Protein AF-A0A0K2RUE6-F1 (afdb_monomer)

Structure (mmCIF, N/CA/C/O backbone):
data_AF-A0A0K2RUE6-F1
#
_entry.id   AF-A0A0K2RUE6-F1
#
loop_
_atom_site.group_PDB
_atom_site.id
_atom_site.type_symbol
_atom_site.label_atom_id
_atom_site.label_alt_id
_atom_site.label_comp_id
_atom_site.label_asym_id
_atom_site.label_entity_id
_atom_site.label_seq_id
_atom_site.pdbx_PDB_ins_code
_atom_site.Cartn_x
_atom_site.Cartn_y
_atom_site.Cartn_z
_atom_site.occupancy
_atom_site.B_iso_or_equiv
_atom_site.auth_seq_id
_atom_site.auth_comp_id
_atom_site.auth_asym_id
_atom_site.auth_atom_id
_atom_site.pdbx_PDB_model_num
ATOM 1 N N . MET A 1 1 ? -2.591 5.114 -2.515 1.00 93.62 1 MET A N 1
ATOM 2 C CA . MET A 1 1 ? -3.153 4.273 -3.596 1.00 93.62 1 MET A CA 1
ATOM 3 C C . MET A 1 1 ? -4.415 4.872 -4.223 1.00 93.62 1 MET A C 1
ATOM 5 O O . MET A 1 1 ? -4.560 4.757 -5.429 1.00 93.62 1 MET A O 1
ATOM 9 N N . ALA A 1 2 ? -5.260 5.590 -3.466 1.00 94.81 2 ALA A N 1
ATOM 10 C CA . ALA A 1 2 ? -6.511 6.195 -3.958 1.00 94.81 2 ALA A CA 1
ATOM 11 C C . ALA A 1 2 ? -6.401 7.084 -5.219 1.00 94.81 2 ALA A C 1
ATOM 13 O O . ALA A 1 2 ? -7.353 7.173 -5.981 1.00 94.81 2 ALA A O 1
ATOM 14 N N . LEU A 1 3 ? -5.246 7.714 -5.467 1.00 96.38 3 LEU A N 1
ATOM 15 C CA . LEU A 1 3 ? -5.009 8.535 -6.666 1.00 96.38 3 LEU A CA 1
ATOM 16 C C . LEU A 1 3 ? -4.593 7.721 -7.907 1.00 96.38 3 LEU A C 1
ATOM 18 O O . LEU A 1 3 ? -4.331 8.295 -8.957 1.00 96.38 3 LEU A O 1
ATOM 22 N N . GLY A 1 4 ? -4.479 6.396 -7.789 1.00 97.12 4 GLY A N 1
ATOM 23 C CA . GLY A 1 4 ? -4.103 5.520 -8.897 1.00 97.12 4 GLY A CA 1
ATOM 24 C C . GLY A 1 4 ? -2.626 5.568 -9.287 1.00 97.12 4 GLY A C 1
ATOM 25 O O . GLY A 1 4 ? -2.264 5.015 -10.319 1.00 97.12 4 GLY A O 1
ATOM 26 N N . THR A 1 5 ? -1.744 6.186 -8.503 1.00 97.81 5 THR A N 1
ATOM 27 C CA . THR A 1 5 ? -0.295 6.077 -8.735 1.00 97.81 5 THR A CA 1
ATOM 28 C C . THR A 1 5 ? 0.185 4.667 -8.369 1.00 97.81 5 THR A C 1
ATOM 30 O O . THR A 1 5 ? -0.028 4.264 -7.220 1.00 97.81 5 THR A O 1
ATOM 33 N N . PRO A 1 6 ? 0.835 3.921 -9.287 1.00 97.81 6 PRO A N 1
ATOM 34 C CA . PRO A 1 6 ? 1.452 2.637 -8.972 1.00 97.81 6 PRO A CA 1
ATOM 35 C C . PRO A 1 6 ? 2.441 2.747 -7.813 1.00 97.81 6 PRO A C 1
ATOM 37 O O . PRO A 1 6 ? 3.151 3.743 -7.673 1.00 97.81 6 PRO A O 1
ATOM 40 N N . VAL A 1 7 ? 2.496 1.703 -6.991 1.00 98.06 7 VAL A N 1
ATOM 41 C CA . VAL A 1 7 ? 3.347 1.656 -5.800 1.00 98.06 7 VAL A CA 1
ATOM 42 C C . VAL A 1 7 ? 4.350 0.520 -5.940 1.00 98.06 7 VAL A C 1
ATOM 44 O O . VAL A 1 7 ? 3.995 -0.596 -6.327 1.00 98.06 7 VAL A O 1
ATOM 47 N N . ILE A 1 8 ? 5.599 0.816 -5.591 1.00 98.38 8 ILE A N 1
ATOM 48 C CA . ILE A 1 8 ? 6.642 -0.171 -5.324 1.00 98.38 8 ILE A CA 1
ATOM 49 C C . ILE A 1 8 ? 6.915 -0.105 -3.825 1.00 98.38 8 ILE A C 1
ATOM 51 O O . ILE A 1 8 ? 7.106 0.986 -3.288 1.00 98.38 8 ILE A O 1
ATOM 55 N N . ALA A 1 9 ? 6.899 -1.248 -3.149 1.00 98.19 9 ALA A N 1
ATOM 56 C CA . ALA A 1 9 ? 7.105 -1.320 -1.709 1.00 98.19 9 ALA A CA 1
ATOM 57 C C . ALA A 1 9 ? 8.048 -2.463 -1.343 1.00 98.19 9 ALA A C 1
A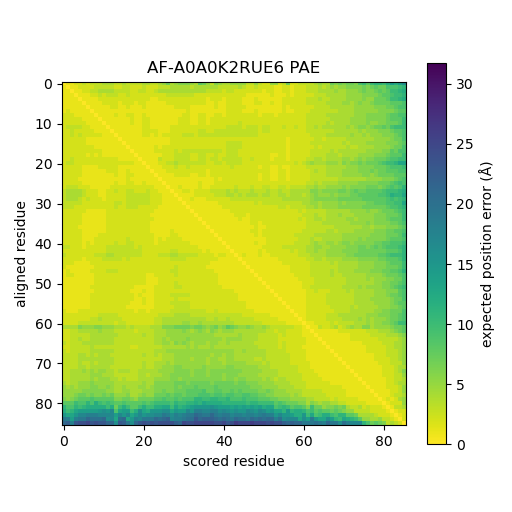TOM 59 O O . ALA A 1 9 ? 8.217 -3.423 -2.094 1.00 98.19 9 ALA A O 1
ATOM 60 N N . SER A 1 10 ? 8.632 -2.367 -0.154 1.00 98.31 10 SER A N 1
ATOM 61 C CA . SER A 1 10 ? 9.402 -3.455 0.433 1.00 98.31 10 SER A CA 1
ATOM 62 C C . SER A 1 10 ? 8.543 -4.708 0.605 1.00 98.31 10 SER A C 1
ATOM 64 O O . SER A 1 10 ? 7.363 -4.633 0.948 1.00 98.31 10 SER A O 1
ATOM 66 N N . ASP A 1 11 ? 9.140 -5.873 0.410 1.00 98.19 11 ASP A N 1
ATOM 67 C CA . ASP A 1 11 ? 8.477 -7.150 0.624 1.00 98.19 11 ASP A CA 1
ATOM 68 C C . ASP A 1 11 ? 8.403 -7.491 2.123 1.00 98.19 11 ASP A C 1
ATOM 70 O O . ASP A 1 11 ? 9.237 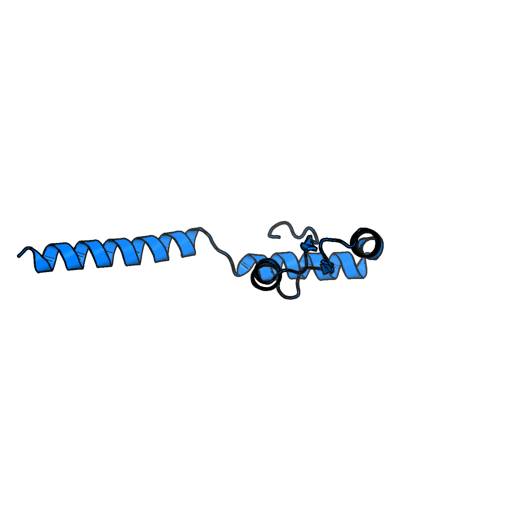-8.211 2.669 1.00 98.19 11 ASP A O 1
ATOM 74 N N . THR A 1 12 ? 7.417 -6.916 2.815 1.00 97.94 12 THR A N 1
ATOM 75 C CA . THR A 1 12 ? 7.145 -7.168 4.236 1.00 97.94 12 THR A CA 1
ATOM 76 C C . THR A 1 12 ? 5.686 -7.580 4.447 1.00 97.94 12 THR A C 1
ATOM 78 O O . THR A 1 12 ? 4.820 -7.202 3.648 1.00 97.94 12 THR A O 1
ATOM 81 N N . PRO A 1 13 ? 5.362 -8.315 5.531 1.00 97.69 13 PRO A N 1
ATOM 82 C CA . PRO A 1 13 ? 3.996 -8.779 5.778 1.00 97.69 13 PRO A CA 1
ATOM 83 C C . PRO A 1 13 ? 2.947 -7.659 5.763 1.00 97.69 13 PRO A C 1
ATOM 85 O O . PRO A 1 13 ? 1.920 -7.798 5.104 1.00 97.69 13 PRO A O 1
ATOM 88 N N . ILE A 1 14 ? 3.232 -6.517 6.400 1.00 97.38 14 ILE A N 1
ATOM 89 C CA . ILE A 1 14 ? 2.291 -5.389 6.462 1.00 97.38 14 ILE A CA 1
ATOM 90 C C . ILE A 1 14 ? 2.016 -4.777 5.083 1.00 97.38 14 ILE A C 1
ATOM 92 O O . ILE A 1 14 ? 0.885 -4.411 4.776 1.00 97.38 14 ILE A O 1
ATOM 96 N N . PHE A 1 15 ? 3.020 -4.697 4.206 1.00 97.44 15 PHE A N 1
ATOM 97 C CA . PHE A 1 15 ? 2.808 -4.165 2.862 1.00 97.44 15 PHE A CA 1
ATOM 98 C C . PHE A 1 15 ? 2.090 -5.155 1.953 1.00 97.44 15 PHE A C 1
ATOM 100 O O . PHE A 1 15 ? 1.350 -4.717 1.070 1.00 97.44 15 PHE A O 1
ATOM 107 N N . ARG A 1 16 ? 2.237 -6.465 2.177 1.00 97.38 16 ARG A N 1
ATOM 108 C CA . ARG A 1 16 ? 1.410 -7.483 1.511 1.00 97.38 16 ARG A CA 1
ATOM 109 C C . ARG A 1 16 ? -0.046 -7.402 1.948 1.00 97.38 16 ARG A C 1
ATOM 111 O O . ARG A 1 16 ? -0.928 -7.450 1.096 1.00 97.38 16 ARG A O 1
ATOM 118 N N . GLU A 1 17 ? -0.288 -7.211 3.243 1.00 97.38 17 GLU A N 1
ATOM 119 C CA . GLU A 1 17 ? -1.632 -7.010 3.785 1.00 97.38 17 GLU A CA 1
ATOM 120 C C . GLU A 1 17 ? -2.286 -5.761 3.190 1.00 97.38 17 GLU A C 1
ATOM 122 O O . GLU A 1 17 ? -3.380 -5.850 2.649 1.00 97.38 17 GLU A O 1
ATOM 127 N N . VAL A 1 18 ? -1.617 -4.606 3.207 1.00 96.19 18 VAL A N 1
ATOM 128 C CA . VAL A 1 18 ? -2.202 -3.356 2.693 1.00 96.19 18 VAL A CA 1
ATOM 129 C C . VAL A 1 18 ? -2.306 -3.366 1.165 1.00 96.19 18 VAL A C 1
ATOM 131 O O . VAL A 1 18 ? -3.352 -3.045 0.602 1.00 96.19 18 VAL A O 1
ATOM 134 N N . GLY A 1 19 ? -1.226 -3.736 0.479 1.00 96.00 19 GLY A N 1
ATOM 135 C CA . GLY A 1 19 ? -1.089 -3.568 -0.967 1.00 96.00 19 GLY A CA 1
ATOM 136 C C . GLY A 1 19 ? -1.694 -4.682 -1.823 1.00 96.00 19 GLY A C 1
ATOM 137 O O . GLY A 1 19 ? -2.053 -4.413 -2.969 1.00 96.00 19 GLY A O 1
ATOM 138 N N . GLY A 1 20 ? -1.843 -5.901 -1.296 1.00 95.94 20 GLY A N 1
ATOM 139 C CA . GLY A 1 20 ? -2.401 -7.037 -2.032 1.00 95.94 20 GLY A CA 1
ATOM 140 C C . GLY A 1 20 ? -1.750 -7.260 -3.404 1.00 95.94 20 GLY A C 1
ATOM 141 O O . GLY A 1 20 ? -0.533 -7.238 -3.551 1.00 95.94 20 GLY A O 1
ATOM 142 N N . ASP A 1 21 ? -2.565 -7.461 -4.438 1.00 95.31 21 ASP A N 1
ATOM 143 C CA . ASP A 1 21 ? -2.113 -7.622 -5.825 1.00 95.31 21 ASP A CA 1
ATOM 144 C C . ASP A 1 21 ? -1.908 -6.283 -6.564 1.00 95.31 21 ASP A C 1
ATOM 146 O O . ASP A 1 21 ? -1.551 -6.277 -7.743 1.00 95.31 21 ASP A O 1
ATOM 150 N N . ALA A 1 22 ? -2.104 -5.140 -5.903 1.00 97.19 22 ALA A N 1
ATOM 151 C CA . ALA A 1 22 ? -1.993 -3.822 -6.526 1.00 97.19 22 ALA A CA 1
ATOM 152 C C . ALA A 1 22 ? -0.560 -3.263 -6.545 1.00 97.19 22 ALA A C 1
ATOM 154 O O . ALA A 1 22 ? -0.264 -2.369 -7.341 1.00 97.19 22 ALA A O 1
ATOM 155 N N . VAL A 1 23 ? 0.328 -3.792 -5.700 1.00 97.62 23 VAL A N 1
ATOM 156 C CA . VAL A 1 23 ? 1.680 -3.269 -5.452 1.00 97.62 23 VAL A CA 1
ATOM 157 C C . VAL A 1 23 ? 2.747 -4.190 -6.050 1.00 97.62 23 VAL A C 1
ATOM 159 O O . VAL A 1 23 ? 2.592 -5.411 -6.084 1.00 97.62 23 VAL A O 1
ATOM 162 N N . SER A 1 24 ? 3.846 -3.606 -6.528 1.00 97.88 24 SER A N 1
ATOM 163 C CA . SER A 1 24 ? 5.061 -4.353 -6.868 1.00 97.88 24 SER A CA 1
ATOM 164 C C . SER A 1 24 ? 5.950 -4.460 -5.627 1.00 97.88 24 SER A C 1
ATOM 166 O O . SER A 1 24 ? 6.367 -3.438 -5.082 1.00 97.88 24 SER A O 1
ATOM 168 N N . TYR A 1 25 ? 6.244 -5.679 -5.181 1.00 98.31 25 TYR A N 1
ATOM 169 C CA . TYR A 1 25 ? 7.079 -5.921 -4.001 1.00 98.31 25 TYR A CA 1
ATOM 170 C C . TYR A 1 25 ? 8.517 -6.232 -4.393 1.00 98.31 25 TYR A C 1
ATOM 172 O O . TYR A 1 25 ? 8.742 -6.992 -5.334 1.00 98.31 25 TYR A O 1
ATOM 180 N N . VAL A 1 26 ? 9.468 -5.655 -3.664 1.00 98.56 26 VAL A N 1
ATOM 181 C CA . VAL A 1 26 ? 10.909 -5.861 -3.867 1.00 98.56 26 VAL A CA 1
ATOM 182 C C . VAL A 1 26 ? 11.607 -6.126 -2.541 1.00 98.56 26 VAL A C 1
ATOM 184 O O . VAL A 1 26 ? 11.168 -5.637 -1.496 1.00 98.56 26 VAL A O 1
ATOM 187 N N . HIS A 1 27 ? 12.709 -6.872 -2.562 1.00 97.94 27 HIS A N 1
ATOM 188 C CA . HIS A 1 27 ? 13.497 -7.100 -1.360 1.00 97.94 27 HIS A CA 1
ATOM 189 C C . HIS A 1 27 ? 14.024 -5.755 -0.805 1.00 97.94 27 HIS A C 1
ATOM 191 O O . HIS A 1 27 ? 14.627 -4.986 -1.561 1.00 97.94 27 HIS A O 1
ATOM 197 N N . PRO A 1 28 ? 13.840 -5.448 0.498 1.00 96.19 28 PRO A N 1
ATOM 198 C CA . PRO A 1 28 ? 14.183 -4.137 1.067 1.00 96.19 28 PRO A CA 1
ATOM 199 C C . PRO A 1 28 ? 15.658 -3.751 0.889 1.00 96.19 28 PRO A C 1
ATOM 201 O O . PRO A 1 28 ? 15.988 -2.576 0.759 1.00 96.19 28 PRO A O 1
ATOM 204 N N . GLU A 1 29 ? 16.541 -4.750 0.878 1.00 97.56 29 GLU A N 1
ATOM 205 C CA . GLU A 1 29 ? 17.994 -4.577 0.754 1.00 97.56 29 GLU A CA 1
ATOM 206 C C . GLU A 1 29 ? 18.511 -4.778 -0.681 1.00 97.56 29 GLU A C 1
ATOM 208 O O . GLU A 1 29 ? 19.710 -4.945 -0.889 1.00 97.56 29 GLU A O 1
ATOM 213 N N . SER A 1 30 ? 17.625 -4.779 -1.684 1.00 98.19 30 SER A N 1
ATOM 214 C CA . SER A 1 30 ? 17.993 -4.990 -3.090 1.00 98.19 30 SER A CA 1
ATOM 215 C C . SER A 1 30 ? 17.750 -3.732 -3.935 1.00 98.19 30 SER A C 1
ATOM 217 O O . SER A 1 30 ? 16.694 -3.580 -4.558 1.00 98.19 30 SER A O 1
ATOM 219 N N . PRO A 1 31 ? 18.739 -2.819 -4.033 1.00 97.81 31 PRO A N 1
ATOM 220 C CA . PRO A 1 31 ? 18.662 -1.674 -4.941 1.00 97.81 31 PRO A CA 1
ATOM 221 C C . PRO A 1 31 ? 18.430 -2.080 -6.403 1.00 97.81 31 PRO A C 1
ATOM 223 O O . PRO A 1 31 ? 17.771 -1.357 -7.148 1.00 97.81 31 PRO A O 1
ATOM 226 N N . GLY A 1 32 ? 18.955 -3.242 -6.812 1.00 98.62 32 GLY A N 1
ATOM 227 C CA . GLY A 1 32 ? 18.792 -3.775 -8.164 1.00 98.62 32 GLY A CA 1
ATOM 228 C C . GLY A 1 32 ? 17.341 -4.133 -8.489 1.00 98.62 32 GLY A C 1
ATOM 229 O O . GLY A 1 32 ? 16.842 -3.746 -9.544 1.00 98.62 32 GLY A O 1
ATOM 230 N N . GLU A 1 33 ? 16.640 -4.805 -7.572 1.00 98.56 33 GLU A N 1
ATOM 231 C CA . GLU A 1 33 ? 15.212 -5.100 -7.740 1.00 98.56 33 GLU A CA 1
ATOM 232 C C . GLU A 1 33 ? 14.369 -3.830 -7.754 1.00 98.56 33 GLU A C 1
ATOM 234 O O . GLU A 1 33 ? 13.482 -3.695 -8.596 1.00 98.56 33 GLU A O 1
ATOM 239 N N . PHE A 1 34 ? 14.673 -2.872 -6.873 1.00 98.50 34 PHE A N 1
ATOM 240 C CA . PHE A 1 34 ? 13.973 -1.592 -6.857 1.00 98.50 34 PHE A CA 1
ATOM 241 C C . PHE A 1 34 ? 14.136 -0.843 -8.188 1.00 98.50 34 PHE A C 1
ATOM 243 O O . PHE A 1 34 ? 13.144 -0.426 -8.787 1.00 98.50 34 PHE A O 1
ATOM 250 N N . ALA A 1 35 ? 15.364 -0.733 -8.705 1.00 98.50 35 ALA A N 1
ATOM 251 C CA . ALA A 1 35 ? 15.630 -0.094 -9.993 1.00 98.50 35 ALA A CA 1
ATOM 252 C C . ALA A 1 35 ? 14.930 -0.815 -11.159 1.00 98.50 35 ALA A C 1
ATOM 254 O O . ALA A 1 35 ? 14.349 -0.165 -12.031 1.00 98.50 35 ALA A O 1
ATOM 255 N N . ALA A 1 36 ? 14.936 -2.152 -11.165 1.00 98.56 36 ALA A N 1
ATOM 256 C CA . ALA A 1 36 ? 14.229 -2.944 -12.167 1.00 98.56 36 ALA A CA 1
ATOM 257 C C . ALA A 1 36 ? 12.707 -2.731 -12.103 1.00 98.56 36 ALA A C 1
ATOM 259 O O . ALA A 1 36 ? 12.068 -2.576 -13.144 1.00 98.56 36 ALA A O 1
ATOM 260 N N . ALA A 1 37 ? 12.129 -2.665 -10.900 1.00 98.19 37 ALA A N 1
ATOM 261 C CA . ALA A 1 37 ? 10.706 -2.405 -10.701 1.00 98.19 37 ALA A CA 1
ATOM 262 C C . ALA A 1 37 ? 10.305 -0.997 -11.166 1.00 98.19 37 ALA A C 1
ATOM 264 O O . ALA A 1 37 ? 9.264 -0.844 -11.804 1.00 98.19 37 ALA A O 1
ATOM 265 N N . VAL A 1 38 ? 11.140 0.017 -10.910 1.00 98.12 38 VAL A N 1
ATOM 266 C CA . VAL A 1 38 ? 10.931 1.378 -11.432 1.00 98.12 38 VAL A CA 1
ATOM 267 C C . VAL A 1 38 ? 10.980 1.379 -12.957 1.00 98.12 38 VAL A C 1
ATOM 269 O O . VAL A 1 38 ? 10.090 1.933 -13.590 1.00 98.12 38 VAL A O 1
ATOM 272 N N . LYS A 1 39 ? 11.966 0.712 -13.567 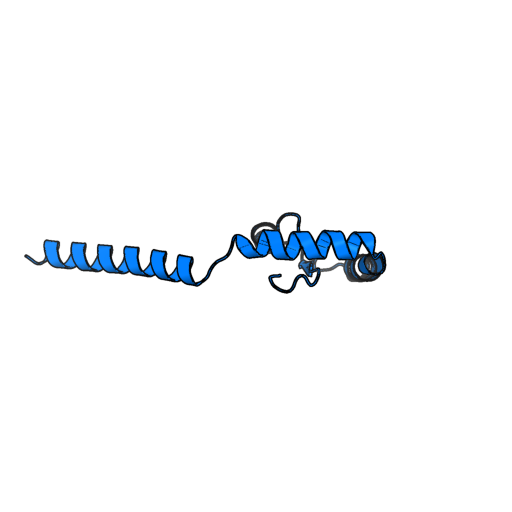1.00 98.62 39 LYS A N 1
ATOM 273 C CA . LYS A 1 39 ? 12.068 0.631 -15.030 1.00 98.62 39 LYS A CA 1
ATOM 274 C C . LYS A 1 39 ? 10.887 -0.110 -15.661 1.00 98.62 39 LYS A C 1
ATOM 276 O O . LYS A 1 39 ? 10.409 0.282 -16.718 1.00 98.62 39 LYS A O 1
ATOM 281 N N . ALA A 1 40 ? 10.370 -1.152 -15.011 1.00 98.12 40 ALA A N 1
ATOM 282 C CA . ALA A 1 40 ? 9.200 -1.879 -15.500 1.00 98.12 40 ALA A CA 1
ATOM 283 C C . ALA A 1 40 ? 7.961 -0.975 -15.647 1.00 98.12 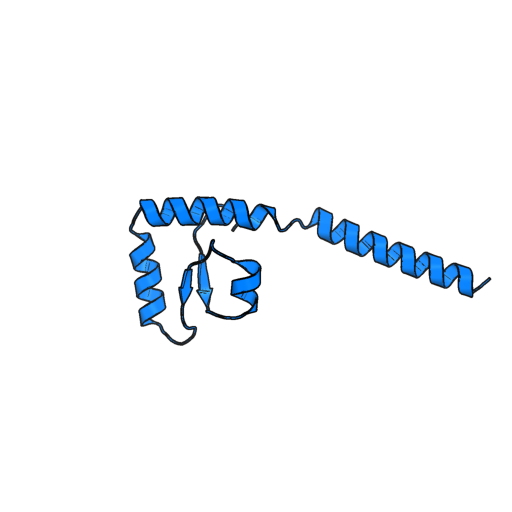40 ALA A C 1
ATOM 285 O O . ALA A 1 40 ? 7.128 -1.216 -16.518 1.00 98.12 40 ALA A O 1
ATOM 286 N N . LEU A 1 41 ? 7.852 0.087 -14.841 1.00 97.38 41 LEU A N 1
ATOM 287 C CA . LEU A 1 41 ? 6.765 1.065 -14.922 1.00 97.38 41 LEU A CA 1
ATOM 288 C C . LEU A 1 41 ? 6.802 1.944 -16.188 1.00 97.38 41 LEU A C 1
ATOM 290 O O . LEU A 1 41 ? 5.814 2.621 -16.463 1.00 97.38 41 LEU A O 1
ATOM 294 N N . GLU A 1 42 ? 7.878 1.903 -16.984 1.00 98.12 42 GLU A N 1
ATOM 295 C CA . GLU A 1 42 ? 7.918 2.505 -18.328 1.00 98.12 42 GLU A CA 1
ATOM 296 C C . GLU A 1 42 ? 6.953 1.802 -19.305 1.00 98.12 42 GLU A C 1
ATOM 298 O O . GLU A 1 42 ? 6.505 2.410 -20.280 1.00 98.12 42 GLU A O 1
ATOM 303 N N . ASP A 1 43 ? 6.580 0.540 -19.044 1.00 98.31 43 ASP A N 1
ATOM 304 C CA . ASP A 1 43 ? 5.518 -0.136 -19.791 1.00 98.31 43 ASP A CA 1
ATOM 305 C C . ASP A 1 43 ? 4.148 0.444 -19.409 1.00 98.31 43 ASP A C 1
ATOM 307 O O . ASP A 1 43 ? 3.584 0.164 -18.346 1.00 98.31 43 ASP A O 1
ATOM 311 N N . GLY A 1 44 ? 3.564 1.208 -20.334 1.00 98.00 44 GLY A N 1
ATOM 312 C CA . GLY A 1 44 ? 2.248 1.817 -20.162 1.00 98.00 44 GLY A CA 1
ATOM 313 C C . GLY A 1 44 ? 1.127 0.815 -19.863 1.00 98.00 44 GLY A C 1
ATOM 314 O O . GLY A 1 44 ? 0.174 1.171 -19.169 1.00 98.00 44 GLY A O 1
ATOM 315 N N . LYS A 1 45 ? 1.220 -0.444 -20.318 1.00 98.12 45 LYS A N 1
ATOM 316 C CA . LYS A 1 45 ? 0.224 -1.473 -19.973 1.00 98.12 45 LYS A CA 1
ATOM 317 C C . LYS A 1 45 ? 0.332 -1.866 -18.506 1.00 98.12 45 LYS A C 1
ATOM 319 O O . LYS A 1 45 ? -0.691 -1.920 -17.821 1.00 98.12 45 LYS A O 1
ATOM 324 N N . LEU A 1 46 ? 1.553 -2.097 -18.020 1.00 97.06 46 LEU A N 1
ATOM 325 C CA . LEU A 1 46 ? 1.798 -2.388 -16.610 1.00 97.06 46 LEU A CA 1
ATOM 326 C C . LEU A 1 46 ? 1.364 -1.212 -15.733 1.00 97.06 46 LEU A C 1
ATOM 328 O O . LEU A 1 46 ? 0.647 -1.420 -14.753 1.00 97.06 46 LEU A O 1
ATOM 332 N N . TRP A 1 47 ? 1.735 0.014 -16.112 1.00 98.06 47 TRP A N 1
ATOM 333 C CA . TRP A 1 47 ? 1.341 1.226 -15.396 1.00 98.06 47 TRP A CA 1
ATOM 334 C C . TRP A 1 47 ? -0.176 1.313 -15.230 1.00 98.06 47 TRP A C 1
ATOM 336 O O . TRP A 1 47 ? -0.678 1.443 -14.114 1.00 98.06 47 TRP A O 1
ATOM 346 N N . GLN A 1 48 ? -0.921 1.185 -16.331 1.00 98.25 48 GLN A N 1
ATOM 347 C CA . GLN A 1 48 ? -2.382 1.272 -16.319 1.00 98.25 48 GLN A CA 1
ATOM 348 C C . GLN A 1 48 ? -3.021 0.149 -15.497 1.00 98.25 48 GLN A C 1
ATOM 350 O O . GLN A 1 48 ? -3.959 0.399 -14.738 1.00 98.25 48 GLN A O 1
ATOM 355 N N . ALA A 1 49 ? -2.500 -1.076 -15.598 1.00 97.69 49 ALA A N 1
ATOM 356 C CA . ALA A 1 49 ? -2.980 -2.198 -14.799 1.00 97.69 49 ALA A CA 1
ATOM 357 C C . ALA A 1 49 ? -2.781 -1.947 -13.294 1.00 97.69 49 ALA A C 1
ATOM 359 O O . ALA A 1 49 ? -3.728 -2.075 -12.517 1.00 97.69 49 ALA A O 1
ATOM 360 N N . ARG A 1 50 ? -1.581 -1.522 -12.877 1.00 97.88 50 ARG A N 1
ATOM 361 C CA . ARG A 1 50 ? -1.268 -1.211 -11.470 1.00 97.88 50 ARG A CA 1
ATOM 362 C C . ARG A 1 50 ? -2.031 0.003 -10.952 1.00 97.88 50 ARG A C 1
ATOM 364 O O . ARG A 1 50 ? -2.430 0.019 -9.789 1.00 97.88 50 ARG A O 1
ATOM 371 N N . SER A 1 51 ? -2.272 0.988 -11.812 1.00 98.12 51 SER A N 1
ATOM 372 C CA . SER A 1 51 ? -3.040 2.187 -11.486 1.00 98.12 51 SER A CA 1
ATOM 373 C C . SER A 1 51 ? -4.483 1.845 -11.117 1.00 98.12 51 SER A C 1
ATOM 375 O O . SER A 1 51 ? -4.945 2.207 -10.034 1.00 98.12 51 SER A O 1
ATOM 377 N N . ARG A 1 52 ? -5.166 1.058 -11.960 1.00 98.06 52 ARG A N 1
ATOM 378 C CA . ARG A 1 52 ? -6.543 0.603 -11.703 1.00 98.06 52 ARG A CA 1
ATOM 379 C C . ARG A 1 52 ? -6.634 -0.229 -10.428 1.00 98.06 52 ARG A C 1
ATOM 381 O O . ARG A 1 52 ? -7.431 0.088 -9.551 1.00 98.06 52 ARG A O 1
ATOM 388 N N . ARG A 1 53 ? -5.738 -1.210 -10.278 1.00 97.94 53 ARG A N 1
ATOM 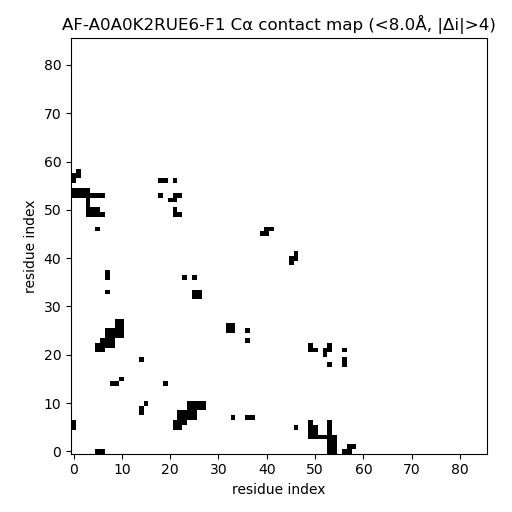389 C CA . ARG A 1 53 ? -5.671 -2.053 -9.075 1.00 97.94 53 ARG A CA 1
ATOM 390 C C . ARG A 1 53 ? -5.407 -1.251 -7.805 1.00 97.94 53 ARG A C 1
ATOM 392 O O . ARG A 1 53 ? -5.979 -1.555 -6.767 1.00 97.94 53 ARG A O 1
ATOM 399 N N . SER A 1 54 ? -4.589 -0.200 -7.883 1.00 97.69 54 SER A N 1
ATOM 400 C CA . SER A 1 54 ? -4.342 0.691 -6.745 1.00 97.69 54 SER A CA 1
ATOM 401 C C . SER A 1 54 ? -5.614 1.389 -6.269 1.00 97.69 54 SER A C 1
ATOM 403 O O . SER A 1 54 ? -5.834 1.479 -5.063 1.00 97.69 54 SER A O 1
ATOM 405 N N . VAL A 1 55 ? -6.458 1.862 -7.187 1.00 97.81 55 VAL A N 1
ATOM 406 C CA . VAL A 1 55 ? -7.731 2.502 -6.825 1.00 97.81 55 VAL A CA 1
ATOM 407 C C . VAL A 1 55 ? -8.716 1.478 -6.266 1.00 97.81 55 VAL A C 1
ATOM 409 O O . VAL A 1 55 ? -9.294 1.727 -5.212 1.00 97.81 55 VAL A O 1
ATOM 412 N N . GLU A 1 56 ? -8.855 0.319 -6.918 1.00 97.12 56 GLU A N 1
ATOM 413 C CA . GLU A 1 56 ? -9.719 -0.779 -6.458 1.00 97.12 56 GLU A CA 1
ATOM 414 C C . GLU A 1 56 ? -9.358 -1.208 -5.030 1.00 97.12 56 GLU A C 1
ATOM 416 O O . GLU A 1 56 ? -10.213 -1.200 -4.152 1.00 97.12 56 GLU A O 1
ATOM 421 N N . ARG A 1 57 ? -8.074 -1.474 -4.761 1.00 97.19 57 ARG A N 1
ATOM 422 C CA . ARG A 1 57 ? -7.600 -1.867 -3.427 1.00 97.19 57 ARG A CA 1
ATOM 423 C C . ARG A 1 57 ? -7.766 -0.762 -2.384 1.00 97.19 57 ARG A C 1
ATOM 425 O O . ARG A 1 57 ? -8.029 -1.045 -1.222 1.00 97.19 57 ARG A O 1
ATOM 432 N N . ALA A 1 58 ? -7.596 0.502 -2.769 1.00 96.19 58 ALA A N 1
ATOM 433 C CA . ALA A 1 58 ? -7.770 1.616 -1.840 1.00 96.19 58 ALA A CA 1
ATOM 434 C C . ALA A 1 58 ? -9.223 1.767 -1.361 1.00 96.19 58 ALA A C 1
ATOM 436 O O . ALA A 1 58 ? -9.427 2.272 -0.261 1.00 96.19 58 ALA A O 1
ATOM 437 N N . ALA A 1 59 ? -10.207 1.329 -2.154 1.00 94.44 59 ALA A N 1
ATOM 438 C CA . ALA A 1 59 ? -11.622 1.405 -1.794 1.00 94.44 59 ALA A CA 1
ATOM 439 C C . ALA A 1 59 ? -11.991 0.510 -0.595 1.00 94.44 59 ALA A C 1
ATOM 441 O O . ALA A 1 59 ? -12.964 0.806 0.097 1.00 94.44 59 ALA A O 1
ATOM 442 N N . ASP A 1 60 ? -11.188 -0.520 -0.306 1.00 94.12 60 ASP A N 1
ATOM 443 C CA . ASP A 1 60 ? -11.366 -1.393 0.862 1.00 94.12 60 ASP A CA 1
ATOM 444 C C . ASP A 1 60 ? -11.069 -0.673 2.193 1.00 94.12 60 ASP A C 1
ATOM 446 O O . 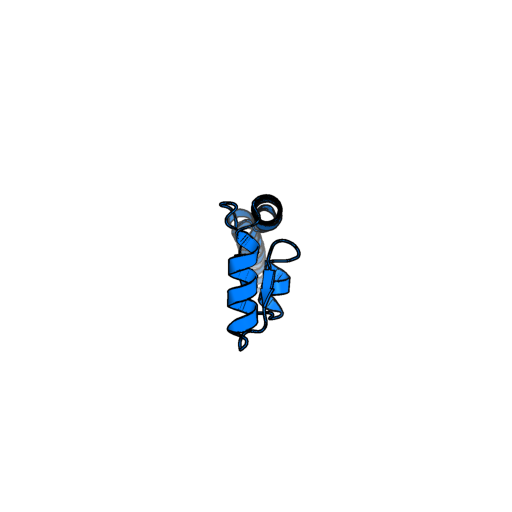ASP A 1 60 ? -11.475 -1.139 3.258 1.00 94.12 60 ASP A O 1
ATOM 450 N N . PHE A 1 61 ? -10.362 0.464 2.160 1.00 93.88 61 PHE A N 1
ATOM 451 C CA . PHE A 1 61 ? -9.940 1.202 3.350 1.00 93.88 61 PHE A CA 1
ATOM 452 C C . PHE A 1 61 ? -10.664 2.549 3.448 1.00 93.88 61 PHE A C 1
ATOM 454 O O . PHE A 1 61 ? -10.393 3.479 2.688 1.00 93.88 61 PHE A O 1
ATOM 461 N N . ASN A 1 62 ? -11.561 2.678 4.431 1.00 92.12 62 ASN A N 1
ATOM 462 C CA . ASN A 1 62 ? -12.382 3.871 4.638 1.00 92.12 62 ASN A CA 1
ATOM 463 C C . ASN A 1 62 ? -12.254 4.398 6.078 1.00 92.12 62 ASN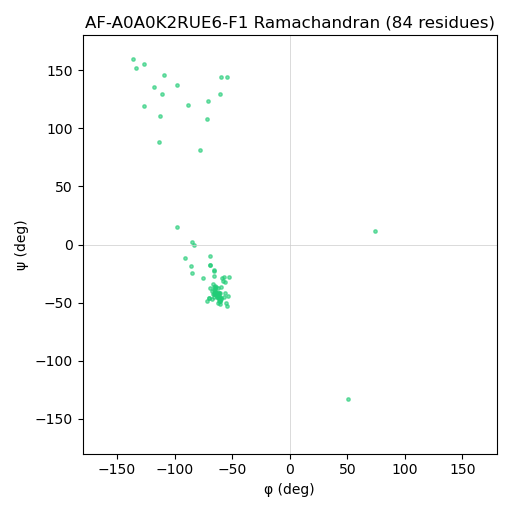 A C 1
ATOM 465 O O . ASN A 1 62 ? -12.608 3.713 7.036 1.00 92.12 62 ASN A O 1
ATOM 469 N N . TRP A 1 63 ? -11.782 5.640 6.227 1.00 94.19 63 TRP A N 1
ATOM 470 C CA . TRP A 1 63 ? -11.606 6.284 7.533 1.00 94.19 63 TRP A CA 1
ATOM 471 C C . TRP A 1 63 ? -12.915 6.542 8.282 1.00 94.19 63 TRP A C 1
ATOM 473 O O . TRP A 1 63 ? -12.940 6.383 9.501 1.00 94.19 63 TRP A O 1
ATOM 483 N N . ASP A 1 64 ? -13.992 6.896 7.580 1.00 96.69 64 ASP A N 1
ATOM 484 C CA . ASP A 1 64 ? -15.296 7.130 8.205 1.00 96.69 64 ASP A CA 1
ATOM 485 C C . ASP A 1 64 ? -15.849 5.833 8.799 1.00 96.69 64 ASP A C 1
ATOM 487 O O . ASP A 1 64 ? -16.424 5.841 9.886 1.00 96.69 64 ASP A O 1
ATOM 491 N N . GLU A 1 65 ? -15.653 4.707 8.108 1.00 96.25 65 GLU A N 1
ATOM 492 C CA . GLU A 1 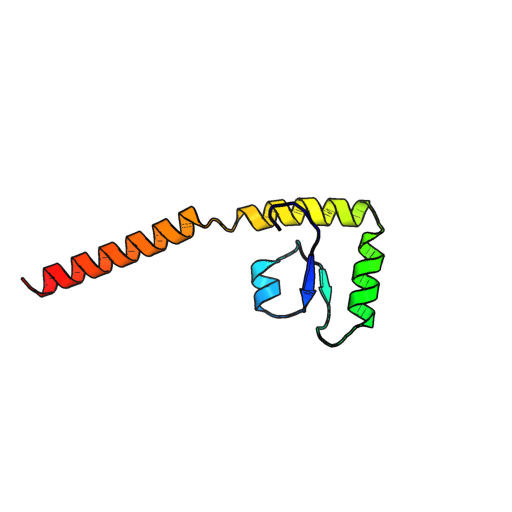65 ? -16.053 3.397 8.621 1.00 96.25 65 GLU A CA 1
ATOM 493 C C . GLU A 1 65 ? -15.215 2.989 9.836 1.00 96.25 65 GLU A C 1
ATOM 495 O O . GLU A 1 65 ? -15.781 2.635 10.869 1.00 96.25 65 GLU A O 1
ATOM 500 N N . SER A 1 66 ? -13.890 3.139 9.773 1.00 96.75 66 SER A N 1
ATOM 501 C CA . SER A 1 66 ? -13.011 2.896 10.925 1.00 96.75 66 SER A CA 1
ATOM 502 C C . SER A 1 66 ? -13.404 3.742 12.143 1.00 96.75 66 SER A C 1
ATOM 504 O O . SER A 1 66 ? -13.437 3.241 13.268 1.00 96.75 66 SER A O 1
ATOM 506 N N . ALA A 1 67 ? -13.740 5.019 11.933 1.00 98.00 67 ALA A N 1
ATOM 507 C CA . ALA A 1 67 ? -14.178 5.915 12.999 1.00 98.00 67 ALA A CA 1
ATOM 508 C C . ALA A 1 67 ? -15.525 5.481 13.598 1.00 98.00 67 ALA A C 1
ATOM 510 O O . ALA A 1 67 ? -15.666 5.460 14.823 1.00 98.00 67 ALA A O 1
ATOM 511 N N . ARG A 1 68 ? -16.496 5.085 12.760 1.00 98.31 68 ARG A N 1
ATOM 512 C CA . ARG A 1 68 ? -17.789 4.550 13.218 1.00 98.31 68 ARG A CA 1
ATOM 513 C C . ARG A 1 68 ? -17.620 3.289 14.060 1.00 98.31 68 ARG A C 1
ATOM 515 O O . ARG A 1 68 ? -18.224 3.192 15.125 1.00 98.31 68 ARG A O 1
ATOM 522 N N . GLN A 1 69 ? -16.788 2.351 13.613 1.00 97.88 69 GLN A N 1
ATOM 523 C CA . GLN A 1 69 ? -16.534 1.102 14.333 1.00 97.88 69 GLN A CA 1
ATOM 524 C C . GLN A 1 69 ? -15.884 1.355 15.696 1.00 97.88 69 GLN A C 1
ATOM 526 O O . GLN A 1 69 ? -16.326 0.805 16.705 1.00 97.88 69 GLN A O 1
ATOM 531 N N . LEU A 1 70 ? -14.880 2.236 15.748 1.00 98.19 70 LEU A N 1
ATOM 532 C CA . LEU A 1 70 ? -14.237 2.618 17.004 1.00 98.19 70 LEU A CA 1
ATOM 533 C C . LEU A 1 70 ? -15.224 3.288 17.970 1.00 98.19 70 LEU A C 1
ATOM 535 O O . LEU A 1 70 ? -15.237 2.961 19.158 1.00 98.19 70 LEU A O 1
ATOM 539 N N . LEU A 1 71 ? -16.052 4.210 17.467 1.00 98.50 71 LEU A N 1
ATOM 540 C CA . LEU A 1 71 ? -17.054 4.901 18.275 1.00 98.50 71 LEU A CA 1
ATOM 541 C C . LEU A 1 71 ? -18.077 3.920 18.861 1.00 98.50 71 LEU A C 1
ATOM 543 O O . LEU A 1 71 ? -18.329 3.969 20.062 1.00 98.50 71 LEU A O 1
ATOM 547 N N . ALA A 1 72 ? -18.594 2.990 18.053 1.00 98.56 72 ALA A N 1
ATOM 548 C CA . ALA A 1 72 ? -19.562 1.989 18.501 1.00 98.56 72 ALA A CA 1
ATOM 549 C C . ALA A 1 72 ? -19.022 1.141 19.668 1.00 98.56 72 ALA A C 1
ATOM 551 O O . ALA A 1 72 ? -19.700 0.959 20.681 1.00 98.56 72 ALA A O 1
ATOM 552 N N . VAL A 1 73 ? -17.768 0.686 19.572 1.00 98.44 73 VAL A N 1
ATOM 553 C CA . VAL A 1 73 ? -17.106 -0.068 20.651 1.00 98.44 73 VAL A CA 1
ATOM 554 C C . VAL A 1 73 ? -16.914 0.800 21.899 1.00 98.44 73 VAL A C 1
ATOM 556 O O . VAL A 1 73 ? -17.135 0.342 23.023 1.00 98.44 73 VAL A O 1
ATOM 559 N N . ALA A 1 74 ? -16.522 2.065 21.736 1.00 98.44 74 ALA A N 1
ATOM 560 C CA . ALA A 1 74 ? -16.355 2.981 22.861 1.00 98.44 74 ALA A CA 1
ATOM 561 C C . ALA A 1 74 ? -17.682 3.226 23.607 1.00 98.44 74 ALA A C 1
ATOM 563 O O . ALA A 1 74 ? -17.713 3.176 24.841 1.00 98.44 74 ALA A O 1
ATOM 564 N N . GLU A 1 75 ? -18.779 3.436 22.876 1.00 98.38 75 GLU A N 1
ATOM 565 C CA . GLU A 1 75 ? -20.126 3.609 23.431 1.00 98.38 75 GLU A CA 1
ATOM 566 C C . GLU A 1 75 ? -20.600 2.361 24.190 1.00 98.38 75 GLU A C 1
ATOM 568 O O . GLU A 1 75 ? -21.112 2.473 25.311 1.00 98.38 75 GLU A O 1
ATOM 573 N N . GLU A 1 76 ? -20.357 1.165 23.645 1.00 98.19 76 GLU A N 1
ATOM 574 C CA . GLU A 1 76 ? -20.670 -0.106 24.305 1.00 98.19 76 GLU A CA 1
ATOM 575 C C . GLU A 1 76 ? -19.936 -0.239 25.651 1.00 98.19 76 GLU A C 1
ATOM 577 O O . GLU A 1 76 ? -20.545 -0.539 26.687 1.00 98.19 76 GLU A O 1
ATOM 582 N N . ILE A 1 77 ? -18.633 0.062 25.674 1.00 98.06 77 ILE A N 1
ATOM 583 C CA . ILE A 1 77 ? -17.806 0.017 26.889 1.00 98.06 77 ILE A CA 1
ATOM 584 C C . ILE A 1 77 ? -18.325 0.994 27.954 1.00 98.06 77 ILE A C 1
ATOM 586 O O . ILE A 1 77 ? -18.381 0.652 29.144 1.00 98.06 77 ILE A O 1
ATOM 590 N N . VAL A 1 78 ? -18.725 2.204 27.553 1.00 97.88 78 VAL A N 1
ATOM 591 C CA . VAL A 1 78 ? -19.293 3.213 28.463 1.00 97.88 78 VAL A CA 1
ATOM 592 C C . VAL A 1 78 ? -20.634 2.744 29.040 1.00 97.88 78 VAL A C 1
ATOM 594 O O . VAL A 1 78 ? -20.863 2.866 30.253 1.00 97.88 78 VAL A O 1
ATOM 597 N N . ALA A 1 79 ? -21.500 2.150 28.218 1.00 96.62 79 ALA A N 1
ATOM 598 C CA . ALA A 1 79 ? -22.784 1.611 28.659 1.00 96.62 79 ALA A CA 1
ATOM 599 C C . ALA A 1 79 ? -22.612 0.454 29.662 1.00 96.62 79 ALA A C 1
ATOM 601 O O . ALA A 1 79 ? -23.267 0.438 30.711 1.00 96.62 79 ALA A O 1
ATOM 602 N N . MET A 1 80 ? -21.687 -0.478 29.400 1.00 96.25 80 MET A N 1
ATOM 603 C CA . MET A 1 80 ? -21.375 -1.593 30.305 1.00 96.25 80 MET A CA 1
ATOM 604 C C . MET A 1 80 ? -20.873 -1.112 31.672 1.00 96.25 80 MET A C 1
ATOM 606 O O . MET A 1 80 ? -21.334 -1.585 32.716 1.00 96.25 80 MET A O 1
ATOM 610 N N . ARG A 1 81 ? -19.964 -0.128 31.688 1.00 94.69 81 ARG A N 1
ATOM 611 C CA . ARG A 1 81 ? -19.444 0.464 32.932 1.00 94.69 81 ARG A CA 1
ATOM 612 C C . ARG A 1 81 ? -20.529 1.151 33.755 1.00 94.69 81 ARG A C 1
ATOM 614 O O . ARG A 1 81 ? -20.510 1.057 34.980 1.00 94.69 81 ARG A O 1
ATOM 621 N N . SER A 1 82 ? -21.472 1.815 33.096 1.00 91.69 82 SER A N 1
ATOM 622 C CA . SER A 1 82 ? -22.573 2.518 33.763 1.00 91.69 82 SER A CA 1
ATOM 623 C C . SER A 1 82 ? -23.560 1.548 34.420 1.00 91.69 82 SER A C 1
ATOM 625 O O . SER A 1 82 ? -24.026 1.811 35.526 1.00 91.69 82 SER A O 1
ATOM 627 N N . ARG A 1 83 ? -23.826 0.395 33.787 1.00 89.44 83 ARG A N 1
ATOM 628 C CA . ARG A 1 83 ? -24.677 -0.670 34.347 1.00 89.44 83 ARG A CA 1
ATOM 629 C C . ARG A 1 83 ? -24.054 -1.348 35.564 1.00 89.44 83 ARG A C 1
ATOM 631 O O . ARG A 1 83 ? -24.762 -1.599 36.520 1.00 89.44 83 ARG A O 1
ATOM 638 N N . LYS A 1 84 ? -22.739 -1.597 35.554 1.00 81.56 84 LYS A N 1
ATOM 639 C CA . LYS A 1 84 ? -22.023 -2.228 36.682 1.00 81.56 84 LYS A CA 1
ATOM 640 C C . LYS A 1 84 ? -21.914 -1.330 37.928 1.00 81.56 84 LYS A C 1
ATOM 642 O O . LYS A 1 84 ? -21.590 -1.818 39.003 1.00 81.56 84 LYS A O 1
ATOM 647 N N . ARG A 1 85 ? -22.113 -0.015 37.776 1.00 75.50 85 ARG A N 1
ATOM 648 C CA . ARG A 1 85 ? -22.083 0.968 38.875 1.00 75.50 85 ARG A CA 1
ATOM 649 C C . ARG A 1 85 ? -23.450 1.207 39.530 1.00 75.50 85 ARG A C 1
ATOM 651 O O . ARG A 1 85 ? -23.482 1.895 40.546 1.00 75.50 85 ARG A O 1
ATOM 658 N N . ARG A 1 86 ? -24.536 0.720 38.926 1.00 60.38 86 ARG A N 1
ATOM 659 C CA . ARG A 1 86 ? -25.889 0.713 39.497 1.00 60.38 86 ARG A CA 1
ATOM 660 C C . ARG A 1 86 ? -26.133 -0.603 40.216 1.00 60.38 86 ARG A C 1
ATOM 662 O O . ARG A 1 86 ? -26.879 -0.552 41.212 1.00 60.38 86 ARG A O 1
#

Secondary structure (DSSP, 8-state):
-TT----EEES-HHHHHHHGGGSEEE-TT-HHHHHHHHHHTTSHHHHHHHHHHHHHHHTT--HHHHHHHHHHHHHHHHHHHHHHT-

pLDDT: mean 96.31, std 5.11, range [60.38, 98.62]

Radius of gyration: 19.83 Å; Cα contacts (8 Å, |Δi|>4): 76; chains: 1; bounding box: 45×17×60 Å

Foldseek 3Di:
DQQLFAEEEEPDPVCCVQQPPLHHYDHPPDPPRVVVVVVVCVPPVNSNSSSVSRNVSCVVDDPVVVVVVVVVVVVVVVVVVVVVVD

Sequence (86 aa):
MALGTPVIASDTPIFREVGGDAVSYVHPESPGEFAAAVKALEDGKLWQARSRRSVERAADFNWDESARQLLAVAEEIVAMRSRKRR

Mean predicted aligned error: 3.76 Å

Nearest PDB structures (foldseek):
  2jjm-assembly1_C  TM=7.952E-01  e=3.902E-01  Bacillus anthracis str. Ames
  7vfn-assembly2_C  TM=7.216E-01  e=3.416E-01  Staphylococcus aureus subsp. aureus USA300
  7vfm-assembly1_A  TM=7.592E-01  e=3.902E-01  Staphylococcus aureus subsp. aureus USA300
  7ec1-assembly1_B  TM=7.602E-01  e=6.218E-01  Staphylococcus aureus subsp. aureus USA300
  3vdn-assembly1_B-2  TM=6.764E-01  e=8.674E-01  Streptomyces hygroscopicus subsp. limoneus

Solvent-accessible surface area (backbone atoms only — not comparable to full-atom values): 4806 Å² total; per-residue 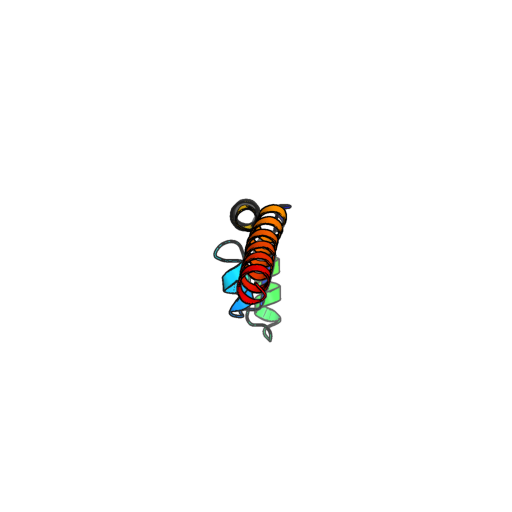(Å²): 76,70,87,28,58,64,45,78,44,53,68,44,72,69,50,47,68,74,38,54,92,24,41,48,68,28,58,81,89,34,70,66,50,47,52,51,56,57,56,53,51,72,41,64,68,55,36,53,52,25,13,54,36,15,32,59,58,34,68,78,63,52,70,69,58,54,51,51,55,53,48,54,55,52,52,51,53,53,52,54,56,56,59,77,74,108